Protein AF-A0AAD9MKP7-F1 (afdb_monomer_lite)

pLDDT: mean 70.47, std 16.57, range [31.88, 94.62]

Organism: Prototheca wickerhamii (NCBI:txid3111)

Sequence (170 aa):
MEWQDGHVWVARCQWPEDGSTRLEFKYIVQNPDRSAAQWQPGANREVLLDLTQDVALVQVQDEWSTGKQIVRLLTLACADAPAPTALAVKARRPKGSLGVIGKELDVAFQRLESAVDAGERAQEGTADAALQADVDVARAFQLTLAMMQAEEAVTTLQPRPASRAKKAQR

Radius of gyration: 23.02 Å; chains: 1; bounding box: 68×42×71 Å

Structure (mmCIF, N/CA/C/O backbone):
data_AF-A0AAD9MKP7-F1
#
_entry.id   AF-A0AAD9MKP7-F1
#
loop_
_atom_site.group_PDB
_atom_site.id
_atom_site.type_symbol
_atom_site.label_atom_id
_atom_site.label_alt_id
_atom_site.label_comp_id
_atom_site.label_asym_id
_atom_site.label_entity_id
_atom_site.label_seq_id
_atom_site.pdbx_PDB_ins_code
_atom_site.Cartn_x
_atom_site.Cartn_y
_atom_site.Cartn_z
_atom_site.occupancy
_atom_site.B_iso_or_equiv
_atom_site.auth_seq_id
_atom_site.auth_comp_id
_atom_site.auth_asym_id
_atom_site.auth_atom_id
_atom_site.pdbx_PDB_model_num
ATOM 1 N N . MET A 1 1 ? 12.701 -11.866 0.437 1.00 82.19 1 MET A N 1
ATOM 2 C CA . MET A 1 1 ? 11.784 -10.993 -0.317 1.00 82.19 1 MET A CA 1
ATOM 3 C C . MET A 1 1 ? 11.838 -11.459 -1.754 1.00 82.19 1 MET A C 1
ATOM 5 O O . MET A 1 1 ? 12.929 -11.753 -2.225 1.00 82.19 1 MET A O 1
ATOM 9 N N . GLU A 1 2 ? 10.694 -11.614 -2.396 1.00 86.19 2 GLU A N 1
ATOM 10 C CA . GLU A 1 2 ? 10.574 -12.169 -3.742 1.00 86.19 2 GLU A CA 1
ATOM 11 C C . GLU A 1 2 ? 10.021 -11.092 -4.667 1.00 86.19 2 GLU A C 1
ATOM 13 O O . GLU A 1 2 ? 9.090 -10.373 -4.294 1.00 86.19 2 GLU A O 1
ATOM 18 N N . TRP A 1 3 ? 10.625 -10.958 -5.847 1.00 81.94 3 TRP A N 1
ATOM 19 C CA . TRP A 1 3 ? 10.082 -10.112 -6.901 1.00 81.94 3 TRP A CA 1
ATOM 20 C C . TRP A 1 3 ? 8.856 -10.797 -7.490 1.00 81.94 3 TRP A C 1
ATOM 22 O O . TRP A 1 3 ? 8.920 -11.963 -7.883 1.00 81.94 3 TRP A O 1
ATOM 32 N N . GLN A 1 4 ? 7.754 -10.066 -7.552 1.00 81.06 4 GLN A N 1
ATOM 33 C CA . GLN A 1 4 ? 6.560 -10.439 -8.287 1.00 81.06 4 GLN A CA 1
ATOM 34 C C . GLN A 1 4 ? 6.370 -9.478 -9.457 1.00 81.06 4 GLN A C 1
ATOM 36 O O . GLN A 1 4 ? 6.895 -8.361 -9.468 1.00 81.06 4 GLN A O 1
ATOM 41 N N . ASP A 1 5 ? 5.642 -9.953 -10.461 1.00 75.25 5 ASP A N 1
ATOM 42 C CA . ASP A 1 5 ? 5.395 -9.206 -11.686 1.00 75.25 5 ASP A CA 1
ATOM 43 C C . ASP A 1 5 ? 4.768 -7.827 -11.394 1.00 75.25 5 ASP A C 1
ATOM 45 O O . ASP A 1 5 ? 4.043 -7.657 -10.410 1.00 75.25 5 ASP A O 1
ATOM 49 N N . GLY A 1 6 ? 5.083 -6.821 -12.214 1.00 69.44 6 GLY A N 1
ATOM 50 C CA . GLY A 1 6 ? 4.565 -5.456 -12.026 1.00 69.44 6 GLY A CA 1
ATOM 51 C C . GLY A 1 6 ? 5.259 -4.604 -10.948 1.00 69.44 6 GLY A C 1
ATOM 52 O O . GLY A 1 6 ? 4.625 -3.747 -10.339 1.00 69.44 6 GLY A O 1
ATOM 53 N N . HIS A 1 7 ? 6.564 -4.794 -10.726 1.00 80.75 7 HIS A N 1
ATOM 54 C CA . HIS A 1 7 ? 7.390 -3.998 -9.797 1.00 80.75 7 HIS A CA 1
ATOM 55 C C . HIS A 1 7 ? 7.065 -4.150 -8.304 1.00 80.75 7 HIS A C 1
ATOM 57 O O . HIS A 1 7 ? 7.322 -3.241 -7.508 1.00 80.75 7 HIS A O 1
ATOM 63 N N . VAL A 1 8 ? 6.539 -5.308 -7.901 1.00 85.56 8 VAL A N 1
ATOM 64 C CA . VAL A 1 8 ? 6.150 -5.568 -6.512 1.00 85.56 8 VAL A CA 1
ATOM 65 C C . VAL A 1 8 ? 7.154 -6.496 -5.838 1.00 85.56 8 VAL A C 1
ATOM 67 O O . VAL A 1 8 ? 7.474 -7.568 -6.340 1.00 85.56 8 VAL A O 1
ATOM 70 N N . TRP A 1 9 ? 7.615 -6.114 -4.649 1.00 87.25 9 TRP A N 1
ATOM 71 C CA . TRP A 1 9 ? 8.400 -6.984 -3.776 1.00 87.25 9 TRP A CA 1
ATOM 72 C C . TRP A 1 9 ? 7.528 -7.513 -2.641 1.00 87.25 9 TRP A C 1
ATOM 74 O O . TRP A 1 9 ? 6.936 -6.732 -1.897 1.00 87.25 9 TRP A O 1
ATOM 84 N N . VAL A 1 10 ? 7.489 -8.834 -2.462 1.00 87.06 10 VAL A N 1
ATOM 85 C CA . VAL A 1 10 ? 6.702 -9.479 -1.402 1.00 87.06 10 VAL A CA 1
ATOM 86 C C . VAL A 1 10 ? 7.624 -10.150 -0.389 1.00 87.06 10 VAL A C 1
ATOM 88 O O . VAL A 1 10 ? 8.581 -10.845 -0.733 1.00 87.06 10 VAL A O 1
ATOM 91 N N . ALA A 1 11 ? 7.344 -9.947 0.894 1.00 87.94 11 ALA A N 1
ATOM 92 C CA . ALA A 1 11 ? 7.993 -10.658 1.986 1.00 87.94 11 ALA A CA 1
ATOM 93 C C . ALA A 1 11 ? 6.938 -11.181 2.957 1.00 87.94 11 ALA A C 1
ATOM 95 O O . ALA A 1 11 ? 5.892 -10.566 3.151 1.00 87.94 11 ALA A O 1
ATOM 96 N N . ARG A 1 12 ? 7.245 -12.316 3.581 1.00 86.31 12 ARG A N 1
ATOM 97 C CA . ARG A 1 12 ? 6.510 -12.833 4.731 1.00 86.31 12 ARG A CA 1
ATOM 98 C C . ARG A 1 12 ? 7.446 -12.786 5.926 1.00 86.31 12 ARG A C 1
ATOM 100 O O . ARG A 1 12 ? 8.582 -13.247 5.828 1.00 86.31 12 ARG A O 1
ATOM 107 N N . CYS A 1 13 ? 6.972 -12.219 7.021 1.00 83.25 13 CYS A N 1
ATOM 108 C CA . CYS A 1 13 ? 7.665 -12.206 8.298 1.00 83.25 13 CYS A CA 1
ATOM 109 C C . CYS A 1 13 ? 6.719 -12.720 9.379 1.00 83.25 13 CYS A C 1
ATOM 111 O O . CYS A 1 13 ? 5.499 -12.601 9.262 1.00 83.25 13 CYS A O 1
ATOM 113 N N . GLN A 1 14 ? 7.297 -13.323 10.410 1.00 83.56 14 GLN A N 1
ATOM 114 C CA . GLN A 1 14 ? 6.567 -13.635 11.629 1.00 83.56 14 GLN A CA 1
ATOM 115 C C . GLN A 1 14 ? 6.557 -12.393 12.513 1.00 83.56 14 GLN A C 1
ATOM 117 O O . GLN A 1 14 ? 7.560 -11.678 12.593 1.00 83.56 14 GLN A O 1
ATOM 122 N N . TRP A 1 15 ? 5.413 -12.128 13.140 1.00 81.88 15 TRP A N 1
ATOM 123 C CA . TRP A 1 15 ? 5.330 -11.079 14.144 1.00 81.88 15 TRP A CA 1
ATOM 124 C C . TRP A 1 15 ? 6.153 -11.485 15.376 1.00 81.88 15 TRP A C 1
ATOM 126 O O . TRP A 1 15 ? 6.165 -12.673 15.708 1.00 81.88 15 TRP A O 1
ATOM 136 N N . PRO A 1 16 ? 6.848 -10.550 16.045 1.00 80.31 16 PRO A N 1
ATOM 137 C CA . PRO A 1 16 ? 7.572 -10.853 17.274 1.00 80.31 16 PRO A CA 1
ATOM 138 C C . PRO A 1 16 ? 6.670 -11.504 18.336 1.00 80.31 16 PRO A C 1
ATOM 140 O O . PRO A 1 16 ? 5.602 -10.993 18.664 1.00 80.31 16 PRO A O 1
ATOM 143 N N . GLU A 1 17 ? 7.108 -12.636 18.889 1.00 77.56 17 GLU A N 1
ATOM 144 C CA . GLU A 1 17 ? 6.380 -13.366 19.946 1.00 77.56 17 GLU A CA 1
ATOM 145 C C . GLU A 1 17 ? 6.584 -12.755 21.347 1.00 77.56 17 GLU A C 1
ATOM 147 O O . GLU A 1 17 ? 6.127 -13.293 22.351 1.00 77.56 17 GLU A O 1
ATOM 152 N N . ASP A 1 18 ? 7.265 -11.614 21.437 1.00 78.19 18 ASP A N 1
ATOM 153 C CA . ASP A 1 18 ? 7.584 -10.906 22.682 1.00 78.19 18 ASP A CA 1
ATOM 154 C C . ASP A 1 18 ? 6.401 -10.094 23.249 1.00 78.19 18 ASP A C 1
ATOM 156 O O . ASP A 1 18 ? 6.550 -9.374 24.237 1.00 78.19 18 ASP A O 1
ATOM 160 N N . GLY A 1 19 ? 5.223 -10.204 22.630 1.00 71.50 19 GLY A N 1
ATOM 161 C CA . GLY A 1 19 ? 4.038 -9.426 22.982 1.00 71.50 19 GLY A CA 1
ATOM 162 C C . GLY A 1 19 ? 4.102 -7.972 22.509 1.00 71.50 19 GLY A C 1
ATOM 163 O O . GLY A 1 19 ? 3.250 -7.171 22.899 1.00 71.50 19 GLY A O 1
ATOM 164 N N . SER A 1 20 ? 5.079 -7.613 21.668 1.00 77.12 20 SER A N 1
ATOM 165 C CA . SER A 1 20 ? 5.1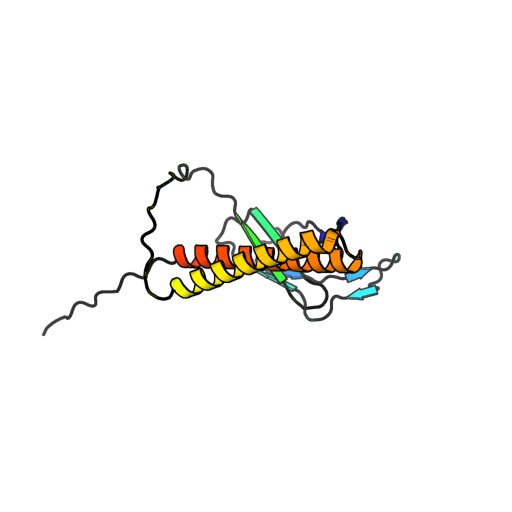59 -6.286 21.065 1.00 77.12 20 SER A CA 1
ATOM 166 C C . SER A 1 20 ? 3.921 -6.007 20.221 1.00 77.12 20 SER A C 1
ATOM 168 O O . SER A 1 20 ? 3.569 -6.752 19.312 1.00 77.12 20 SER A O 1
ATOM 170 N N . THR A 1 21 ? 3.277 -4.874 20.478 1.00 81.81 21 THR A N 1
ATOM 171 C CA . THR A 1 21 ? 2.165 -4.366 19.662 1.00 81.81 21 THR A CA 1
ATOM 172 C C . THR A 1 21 ? 2.637 -3.454 18.541 1.00 81.81 21 THR A C 1
ATOM 174 O O . THR A 1 21 ? 1.842 -2.996 17.730 1.00 81.81 21 THR A O 1
ATOM 177 N N . ARG A 1 22 ? 3.940 -3.177 18.490 1.00 85.25 22 ARG A N 1
ATOM 178 C CA . ARG A 1 22 ? 4.562 -2.242 17.563 1.00 85.25 22 ARG A CA 1
ATOM 179 C C . ARG A 1 22 ? 5.676 -2.935 16.799 1.00 85.25 22 ARG A C 1
ATOM 181 O O . ARG A 1 22 ? 6.572 -3.515 17.403 1.00 85.25 22 ARG A O 1
ATOM 188 N N . LEU A 1 23 ? 5.657 -2.783 15.481 1.00 87.00 23 LEU A N 1
ATOM 189 C CA . LEU A 1 23 ? 6.753 -3.155 14.599 1.00 87.00 23 LEU A CA 1
ATOM 190 C C . LEU A 1 23 ? 7.238 -1.919 13.853 1.00 87.00 23 LEU A C 1
ATOM 192 O O . LEU A 1 23 ? 6.471 -1.287 13.131 1.00 87.00 23 LEU A O 1
ATOM 196 N N . GLU A 1 24 ? 8.521 -1.607 13.999 1.00 89.88 24 GLU A N 1
ATOM 197 C CA . GLU A 1 24 ? 9.180 -0.553 13.237 1.00 89.88 24 GLU A CA 1
ATOM 198 C C . GLU A 1 24 ? 10.156 -1.170 12.236 1.00 89.88 24 GLU A C 1
ATOM 200 O O . GLU A 1 24 ? 10.956 -2.037 12.588 1.00 89.88 24 GLU A O 1
ATOM 205 N N . PHE A 1 25 ? 10.085 -0.757 10.973 1.00 90.06 25 PHE A N 1
ATOM 206 C CA . PHE A 1 25 ? 10.919 -1.321 9.916 1.00 90.06 25 PHE A CA 1
ATOM 207 C C . PHE A 1 25 ? 11.208 -0.312 8.807 1.00 90.06 25 PHE A C 1
ATOM 209 O O . PHE A 1 25 ? 10.613 0.762 8.717 1.00 90.06 25 PHE A O 1
ATOM 216 N N . LYS A 1 26 ? 12.153 -0.664 7.936 1.00 92.38 26 LYS A N 1
ATOM 217 C CA . LYS A 1 26 ? 12.512 0.129 6.764 1.00 92.38 26 LYS A CA 1
ATOM 218 C C . LYS A 1 26 ? 13.070 -0.769 5.672 1.00 92.38 26 LYS A C 1
ATOM 220 O O . LYS A 1 26 ? 13.755 -1.747 5.967 1.00 92.38 26 LYS A O 1
ATOM 225 N N . TYR A 1 27 ? 12.792 -0.433 4.416 1.00 91.50 27 TYR A N 1
ATOM 226 C CA . TYR A 1 27 ? 13.307 -1.202 3.287 1.00 91.50 27 TYR A CA 1
ATOM 227 C C . TYR A 1 27 ? 14.690 -0.718 2.853 1.00 91.50 27 TYR A C 1
ATOM 229 O O . TYR A 1 27 ? 15.001 0.476 2.912 1.00 91.50 27 TYR A O 1
ATOM 237 N N . ILE A 1 28 ? 15.501 -1.661 2.377 1.00 93.62 28 ILE A N 1
ATOM 238 C CA . ILE A 1 28 ? 16.812 -1.399 1.785 1.00 93.62 28 ILE A CA 1
ATOM 239 C C . ILE A 1 28 ? 16.979 -2.189 0.492 1.00 93.62 28 ILE A C 1
ATOM 241 O O . ILE A 1 28 ? 16.526 -3.327 0.386 1.00 93.62 28 ILE A O 1
ATOM 245 N N . VAL A 1 29 ? 17.679 -1.593 -0.467 1.00 91.38 29 VAL A N 1
ATOM 246 C CA . VAL A 1 29 ? 18.275 -2.307 -1.595 1.00 91.38 29 VAL A CA 1
ATOM 247 C C . VAL A 1 29 ? 19.683 -2.702 -1.174 1.00 91.38 29 VAL A C 1
ATOM 249 O O . VAL A 1 29 ? 20.465 -1.849 -0.749 1.00 91.38 29 VAL A O 1
ATOM 252 N N . GLN A 1 30 ? 19.999 -3.991 -1.259 1.00 94.62 30 GLN A N 1
ATOM 253 C CA . GLN A 1 30 ? 21.323 -4.513 -0.929 1.00 94.62 30 GLN A CA 1
ATOM 254 C C . GLN A 1 30 ? 22.141 -4.759 -2.194 1.00 94.62 30 GLN A C 1
ATOM 256 O O . GLN A 1 30 ? 21.627 -5.249 -3.198 1.00 94.62 30 GLN A O 1
ATOM 261 N N . ASN A 1 31 ? 23.429 -4.448 -2.112 1.00 91.06 31 ASN A N 1
ATOM 262 C CA . ASN A 1 31 ? 24.421 -4.885 -3.083 1.00 91.06 31 ASN A CA 1
ATOM 263 C C . ASN A 1 31 ? 24.692 -6.397 -2.935 1.00 91.06 31 ASN A C 1
ATOM 265 O O . ASN A 1 31 ? 24.390 -6.982 -1.888 1.00 91.06 31 ASN A O 1
ATOM 269 N N . PRO A 1 32 ? 25.330 -7.044 -3.930 1.00 93.38 32 PRO A N 1
ATOM 270 C CA . PRO A 1 32 ? 25.726 -8.453 -3.832 1.00 93.38 32 PRO A CA 1
ATOM 271 C C . PRO A 1 32 ? 26.641 -8.773 -2.636 1.00 93.38 32 PRO A C 1
ATOM 273 O O . PRO A 1 32 ? 26.606 -9.884 -2.112 1.00 93.38 32 PRO A O 1
ATOM 276 N N . ASP A 1 33 ? 27.427 -7.799 -2.169 1.00 93.38 33 ASP A N 1
ATOM 277 C CA . ASP A 1 33 ? 28.295 -7.904 -0.985 1.00 93.38 33 ASP A CA 1
ATOM 278 C C . ASP A 1 33 ? 27.546 -7.713 0.352 1.00 93.38 33 ASP A C 1
ATOM 280 O O . ASP A 1 33 ? 28.165 -7.699 1.415 1.00 93.38 33 ASP A O 1
ATOM 284 N N . ARG A 1 34 ? 26.210 -7.594 0.302 1.00 91.81 34 ARG A N 1
ATOM 285 C CA . ARG A 1 34 ? 25.291 -7.329 1.423 1.00 91.81 34 ARG A CA 1
ATOM 286 C C . ARG A 1 34 ? 25.396 -5.933 2.038 1.00 91.81 34 ARG A C 1
ATOM 288 O O . ARG A 1 34 ? 24.688 -5.658 3.009 1.00 91.81 34 ARG A O 1
ATOM 295 N N . SER A 1 35 ? 26.211 -5.037 1.484 1.00 93.94 35 SER A N 1
ATOM 296 C CA . SER A 1 35 ? 26.171 -3.626 1.870 1.00 93.94 35 SER A CA 1
ATOM 297 C C . SER A 1 35 ? 24.848 -2.984 1.432 1.00 93.94 35 SER A C 1
ATOM 299 O O . SER A 1 35 ? 24.211 -3.411 0.464 1.00 93.94 35 SER A O 1
ATOM 301 N N . ALA A 1 36 ? 24.398 -1.963 2.162 1.00 93.38 36 ALA A N 1
ATOM 302 C CA . ALA A 1 36 ? 23.205 -1.213 1.786 1.00 93.38 36 ALA A CA 1
ATOM 303 C C . ALA A 1 36 ? 23.536 -0.291 0.603 1.00 93.38 36 ALA A C 1
ATOM 305 O O . ALA A 1 36 ? 24.287 0.670 0.757 1.00 93.38 36 ALA A O 1
ATOM 306 N N . ALA A 1 37 ? 22.956 -0.575 -0.563 1.00 92.88 37 ALA A N 1
ATOM 307 C CA . ALA A 1 37 ? 23.068 0.265 -1.750 1.00 92.88 37 ALA A CA 1
ATOM 308 C C . ALA A 1 37 ? 22.196 1.517 -1.610 1.00 92.88 37 ALA A C 1
ATOM 310 O O . ALA A 1 37 ? 22.620 2.629 -1.915 1.00 92.88 37 ALA A O 1
ATOM 311 N N . GLN A 1 38 ? 20.966 1.330 -1.122 1.00 92.44 38 GLN A N 1
ATOM 312 C CA . GLN A 1 38 ? 20.010 2.413 -0.950 1.00 92.44 38 GLN A CA 1
ATOM 313 C C . GLN A 1 38 ? 19.031 2.109 0.180 1.00 92.44 38 GLN A C 1
ATOM 315 O O . GLN A 1 38 ? 18.484 1.012 0.270 1.00 92.44 38 GLN A O 1
ATOM 320 N N . TRP A 1 39 ? 18.771 3.111 1.014 1.00 93.31 39 TRP A N 1
ATOM 321 C CA . TRP A 1 39 ? 17.699 3.078 2.004 1.00 93.31 39 TRP A CA 1
ATOM 322 C C . TRP A 1 39 ? 16.420 3.665 1.422 1.00 93.31 39 TRP A C 1
ATOM 324 O O . TRP A 1 39 ? 16.477 4.614 0.635 1.00 93.31 39 TRP A O 1
ATOM 334 N N . GLN A 1 40 ? 15.269 3.159 1.865 1.00 90.75 40 GLN A N 1
ATOM 335 C CA . GLN A 1 40 ? 13.998 3.824 1.601 1.00 90.75 40 GLN A CA 1
ATOM 336 C C . GLN A 1 40 ? 14.082 5.294 2.063 1.00 90.75 40 GLN A C 1
ATOM 338 O O . GLN A 1 40 ? 14.601 5.569 3.152 1.00 90.75 40 GLN A O 1
ATOM 343 N N . PRO A 1 41 ? 13.614 6.265 1.269 1.00 83.69 41 PRO A N 1
ATOM 344 C CA . PRO A 1 41 ? 13.584 7.657 1.701 1.00 83.69 41 PRO A CA 1
ATOM 345 C C . PRO A 1 41 ? 12.618 7.862 2.882 1.00 83.69 41 PRO A C 1
ATOM 347 O O . PRO A 1 41 ? 11.635 7.140 3.035 1.00 83.69 41 PRO A O 1
ATOM 350 N N . GLY A 1 42 ? 12.886 8.877 3.709 1.00 88.44 42 GLY A N 1
ATOM 351 C CA . GLY A 1 42 ? 12.006 9.281 4.812 1.00 88.44 42 GLY A CA 1
ATOM 352 C C . GLY A 1 42 ? 12.232 8.546 6.139 1.00 88.44 42 GLY A C 1
ATOM 353 O O . GLY A 1 42 ? 13.275 7.924 6.364 1.00 88.44 42 GLY A O 1
ATOM 354 N N . ALA A 1 43 ? 11.261 8.683 7.045 1.00 85.81 43 ALA A N 1
ATOM 355 C CA . ALA A 1 43 ? 11.268 8.052 8.364 1.00 85.81 43 ALA A CA 1
ATOM 356 C C . ALA A 1 43 ? 11.040 6.533 8.277 1.00 85.81 43 ALA A C 1
ATOM 358 O O . ALA A 1 43 ? 10.659 6.005 7.229 1.00 85.81 43 ALA A O 1
ATOM 359 N N . ASN A 1 44 ? 11.284 5.832 9.383 1.00 87.06 44 ASN A N 1
ATOM 360 C CA . ASN A 1 44 ? 10.937 4.420 9.495 1.00 87.06 44 ASN A CA 1
ATOM 361 C C . ASN A 1 44 ? 9.417 4.229 9.415 1.00 87.06 44 ASN A C 1
ATOM 363 O O . ASN A 1 44 ? 8.633 5.129 9.723 1.00 87.06 44 ASN A O 1
ATOM 367 N N . ARG A 1 45 ? 9.015 3.042 8.976 1.00 86.25 45 ARG A N 1
ATOM 368 C CA . ARG A 1 45 ? 7.623 2.602 8.934 1.00 86.25 45 ARG A CA 1
ATOM 369 C C . ARG A 1 45 ? 7.245 1.990 10.259 1.00 86.25 45 ARG A C 1
ATOM 371 O O . ARG A 1 45 ? 8.070 1.319 10.867 1.00 86.25 45 ARG A O 1
ATOM 378 N N . GLU A 1 46 ? 6.001 2.190 10.668 1.00 87.25 46 GLU A N 1
ATOM 379 C CA . GLU A 1 46 ? 5.493 1.681 11.933 1.00 87.25 46 GLU A CA 1
ATOM 380 C C . GLU A 1 46 ? 4.140 1.009 11.717 1.00 87.25 46 GLU A C 1
ATOM 382 O O . GLU A 1 46 ? 3.224 1.599 11.152 1.00 87.25 46 GLU A O 1
ATOM 387 N N . VAL A 1 47 ? 4.016 -0.228 12.189 1.00 84.94 47 VAL A N 1
ATOM 388 C CA . VAL A 1 47 ? 2.751 -0.957 12.257 1.00 84.94 47 VAL A CA 1
ATOM 389 C C . VAL A 1 47 ? 2.408 -1.152 13.721 1.00 84.94 47 VAL A C 1
ATOM 391 O O . VAL A 1 47 ? 3.202 -1.703 14.483 1.00 84.94 47 VAL A O 1
ATOM 394 N N . LEU A 1 48 ? 1.214 -0.702 14.093 1.00 83.19 48 LEU A N 1
ATOM 395 C CA . LEU A 1 48 ? 0.647 -0.861 15.423 1.00 83.19 48 LEU A CA 1
ATOM 396 C C . LEU A 1 48 ? -0.507 -1.858 15.351 1.00 83.19 48 LEU A C 1
ATOM 398 O O . LEU A 1 48 ? -1.439 -1.676 14.567 1.00 83.19 48 LEU A O 1
ATOM 402 N N . LEU A 1 49 ? -0.434 -2.904 16.164 1.00 81.44 49 LEU A N 1
ATOM 403 C CA . LEU A 1 49 ? -1.493 -3.883 16.348 1.00 81.44 49 LEU A CA 1
ATOM 404 C C . LEU A 1 49 ? -2.242 -3.603 17.638 1.00 81.44 49 LEU A C 1
ATOM 406 O O . LEU A 1 49 ? -1.651 -3.376 18.692 1.00 81.44 49 LEU A O 1
ATOM 410 N N . ASP A 1 50 ? -3.560 -3.678 17.550 1.00 72.44 50 ASP A N 1
ATOM 411 C CA . ASP A 1 50 ? -4.412 -3.707 18.722 1.00 72.44 50 ASP A CA 1
ATOM 412 C C . ASP A 1 50 ? -4.649 -5.172 19.114 1.00 72.44 50 ASP A C 1
ATOM 414 O O . ASP A 1 50 ? -5.379 -5.896 18.437 1.00 72.44 50 ASP A O 1
ATOM 418 N N . LEU A 1 51 ? -4.011 -5.617 20.204 1.00 66.44 51 LEU A N 1
ATOM 419 C CA . LEU A 1 51 ? -4.141 -6.986 20.725 1.00 66.44 51 LEU A CA 1
ATOM 420 C C . LEU A 1 51 ? -5.534 -7.288 21.296 1.00 66.44 51 LEU A C 1
ATOM 422 O O . LEU A 1 51 ? -5.779 -8.404 21.744 1.00 66.44 51 LEU A O 1
ATOM 426 N N . THR A 1 52 ? -6.451 -6.316 21.312 1.00 64.44 52 THR A N 1
ATOM 427 C CA . THR A 1 52 ? -7.857 -6.580 21.651 1.00 64.44 52 THR A CA 1
ATOM 428 C C . THR A 1 52 ? -8.603 -7.334 20.547 1.00 64.44 52 THR A C 1
ATOM 430 O O . THR A 1 52 ? -9.724 -7.786 20.777 1.00 64.44 52 THR A O 1
ATOM 433 N N . GLN A 1 53 ? -7.999 -7.488 19.364 1.00 64.69 53 GLN A N 1
ATOM 434 C CA . GLN A 1 53 ? -8.547 -8.241 18.240 1.00 64.69 53 GLN A CA 1
ATOM 435 C C . GLN A 1 53 ? -7.722 -9.509 17.989 1.00 64.69 53 GLN A C 1
ATOM 437 O O . GLN A 1 53 ? -6.493 -9.460 17.969 1.00 64.69 53 GLN A O 1
ATOM 442 N N . ASP A 1 54 ? -8.397 -10.631 17.725 1.00 69.56 54 ASP A N 1
ATOM 443 C CA . ASP A 1 54 ? -7.754 -11.886 17.316 1.00 69.56 54 ASP A CA 1
ATOM 444 C C . ASP A 1 54 ? -7.253 -11.779 15.866 1.00 69.56 54 ASP A C 1
ATOM 446 O O . ASP A 1 54 ? -7.891 -12.233 14.909 1.00 69.56 54 ASP A O 1
ATOM 450 N N . VAL A 1 55 ? -6.114 -11.110 15.686 1.00 72.25 55 VAL A N 1
ATOM 451 C CA . VAL A 1 55 ? -5.480 -10.902 14.381 1.00 72.25 55 VAL A CA 1
ATOM 452 C C . VAL A 1 55 ? -4.761 -12.179 13.943 1.00 72.25 55 VAL A C 1
ATOM 454 O O . VAL A 1 55 ? -3.803 -12.624 14.566 1.00 72.25 55 VAL A O 1
ATOM 457 N N . ALA A 1 56 ? -5.207 -12.746 12.823 1.00 77.50 56 ALA A N 1
ATOM 458 C CA . ALA A 1 56 ? -4.610 -13.912 12.174 1.00 77.50 56 ALA A CA 1
ATOM 459 C C . ALA A 1 56 ? -3.385 -13.542 11.337 1.00 77.50 56 ALA A C 1
ATOM 461 O O . ALA A 1 56 ? -2.394 -14.266 11.281 1.00 77.50 56 ALA A O 1
ATOM 462 N N . LEU A 1 57 ? -3.520 -12.446 10.590 1.00 81.88 57 LEU A N 1
ATOM 463 C CA . LEU A 1 57 ? -2.587 -12.053 9.551 1.00 81.88 57 LEU A CA 1
ATOM 464 C C . LEU A 1 57 ? -2.611 -10.538 9.384 1.00 81.88 57 LEU A C 1
ATOM 466 O O . LEU A 1 57 ? -3.667 -9.914 9.295 1.00 81.88 57 LEU A O 1
ATOM 470 N N . VAL A 1 58 ? -1.418 -9.968 9.277 1.00 82.75 58 VAL A N 1
ATOM 471 C CA . VAL A 1 58 ? -1.205 -8.557 8.974 1.00 82.75 58 VAL A CA 1
ATOM 472 C C . VAL A 1 58 ? -0.639 -8.471 7.566 1.00 82.75 58 VAL A C 1
ATOM 474 O O . VAL A 1 58 ? 0.395 -9.069 7.270 1.00 82.75 58 VAL A O 1
ATOM 477 N N . GLN A 1 59 ? -1.309 -7.731 6.691 1.00 85.56 59 GLN A N 1
ATOM 478 C CA . GLN A 1 59 ? -0.814 -7.429 5.356 1.00 85.56 59 GLN A CA 1
ATOM 479 C C . GLN A 1 59 ? -0.444 -5.952 5.284 1.00 85.56 59 GLN A C 1
ATOM 481 O O . GLN A 1 59 ? -1.279 -5.079 5.511 1.00 85.56 59 GLN A O 1
ATOM 486 N N . VAL A 1 60 ? 0.809 -5.680 4.932 1.00 85.62 60 VAL A N 1
ATOM 487 C CA . VAL A 1 60 ? 1.326 -4.323 4.757 1.00 85.62 60 VAL A CA 1
ATOM 488 C C . VAL A 1 60 ? 1.657 -4.112 3.287 1.00 85.62 60 VAL A C 1
ATOM 490 O O . VAL A 1 60 ? 2.347 -4.932 2.681 1.00 85.62 60 VAL A O 1
ATOM 493 N N . GLN A 1 61 ? 1.150 -3.027 2.714 1.00 89.38 61 GLN A N 1
ATOM 494 C CA . GLN A 1 61 ? 1.452 -2.591 1.359 1.00 89.38 61 GLN A CA 1
ATOM 495 C C . GLN A 1 61 ? 2.046 -1.188 1.412 1.00 89.38 61 GLN A C 1
ATOM 497 O O . GLN A 1 61 ? 1.351 -0.221 1.728 1.00 89.38 61 GLN A O 1
ATOM 502 N N . ASP A 1 62 ? 3.318 -1.095 1.043 1.00 87.62 62 ASP A N 1
ATOM 503 C CA . ASP A 1 62 ? 4.085 0.142 1.080 1.00 87.62 62 ASP A CA 1
ATOM 504 C C . ASP A 1 62 ? 4.521 0.567 -0.316 1.00 87.62 62 ASP A C 1
ATOM 506 O O . ASP A 1 62 ? 4.844 -0.253 -1.176 1.00 87.62 62 ASP A O 1
ATOM 510 N N . GLU A 1 63 ? 4.577 1.879 -0.518 1.00 87.31 63 GLU A N 1
ATOM 511 C CA . GLU A 1 63 ? 5.180 2.488 -1.695 1.00 87.31 63 GLU A CA 1
ATOM 512 C C . GLU A 1 63 ? 6.570 3.039 -1.349 1.00 87.31 63 GLU A C 1
ATOM 514 O O . GLU A 1 63 ? 6.778 3.695 -0.319 1.00 87.31 63 GLU A O 1
ATOM 519 N N . TRP A 1 64 ? 7.548 2.765 -2.217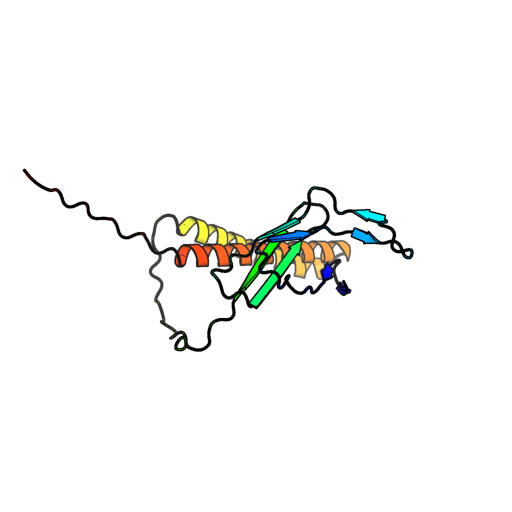 1.00 83.25 64 TRP A N 1
ATOM 520 C CA . TRP A 1 64 ? 8.949 3.113 -1.976 1.00 83.25 64 TRP A CA 1
ATOM 521 C C . TRP A 1 64 ? 9.187 4.628 -1.900 1.00 83.25 64 TRP A C 1
ATOM 523 O O . TRP A 1 64 ? 9.887 5.089 -1.001 1.00 83.25 64 TRP A O 1
ATOM 533 N N . SER A 1 65 ? 8.615 5.398 -2.830 1.00 78.12 65 SER A N 1
ATOM 534 C CA . SER A 1 65 ? 8.947 6.812 -3.064 1.00 78.12 65 SER A CA 1
ATOM 535 C C . SER A 1 65 ? 8.065 7.801 -2.302 1.00 78.12 65 SER A C 1
ATOM 537 O O . SER A 1 65 ? 8.562 8.819 -1.827 1.00 78.12 65 SER A O 1
ATOM 539 N N . THR A 1 66 ? 6.764 7.532 -2.193 1.00 73.19 66 THR A N 1
ATOM 540 C CA . THR A 1 66 ? 5.775 8.529 -1.740 1.00 73.19 66 THR A CA 1
ATOM 541 C C . THR A 1 66 ? 5.576 8.565 -0.236 1.00 73.19 66 THR A C 1
ATOM 543 O O . THR A 1 66 ? 4.939 9.484 0.272 1.00 73.19 66 THR A O 1
ATOM 546 N N . GLY A 1 67 ? 6.060 7.563 0.498 1.00 73.25 67 GLY A N 1
ATOM 547 C CA . GLY A 1 67 ? 5.703 7.467 1.906 1.00 73.25 67 GLY A CA 1
ATOM 548 C C . GLY A 1 67 ? 4.339 6.805 2.149 1.00 73.25 67 GLY A C 1
ATOM 549 O O . GLY A 1 67 ? 3.934 6.703 3.302 1.00 73.25 67 GLY A O 1
ATOM 550 N N . LYS A 1 68 ? 3.616 6.332 1.127 1.00 78.00 68 LYS A N 1
ATOM 551 C CA . LYS A 1 68 ? 2.297 5.716 1.331 1.00 78.00 68 LYS A CA 1
ATOM 552 C C . LYS A 1 68 ? 2.421 4.315 1.939 1.00 78.00 68 LYS A C 1
ATOM 554 O O . LYS A 1 68 ? 3.244 3.522 1.488 1.00 78.00 68 LYS A O 1
ATOM 559 N N . GLN A 1 69 ? 1.597 4.037 2.947 1.00 85.81 69 GLN A N 1
ATOM 560 C CA . GLN A 1 69 ? 1.485 2.743 3.620 1.00 85.81 69 GLN A CA 1
ATOM 561 C C . GLN A 1 69 ? 0.007 2.396 3.807 1.00 85.81 69 GLN A C 1
ATOM 563 O O . GLN A 1 69 ? -0.795 3.245 4.198 1.00 85.81 69 GLN A O 1
ATOM 568 N N . ILE A 1 70 ? -0.348 1.149 3.516 1.00 81.44 70 ILE A N 1
ATOM 569 C CA . ILE A 1 70 ? -1.673 0.574 3.739 1.00 81.44 70 ILE A CA 1
ATOM 570 C C . ILE A 1 70 ? -1.484 -0.675 4.596 1.00 81.44 70 ILE A C 1
ATOM 572 O O . ILE A 1 70 ? -0.782 -1.599 4.194 1.00 81.44 70 ILE A O 1
ATOM 576 N N . VAL A 1 71 ? -2.132 -0.720 5.758 1.00 81.88 71 VAL A N 1
ATOM 577 C CA . VAL A 1 71 ? -2.111 -1.879 6.660 1.00 81.88 71 VAL A CA 1
ATOM 578 C C . VAL A 1 71 ? -3.501 -2.500 6.686 1.00 81.88 71 VAL A C 1
ATOM 580 O O . VAL A 1 71 ? -4.494 -1.802 6.885 1.00 81.88 71 VAL A O 1
ATOM 583 N N . ARG A 1 72 ? -3.576 -3.812 6.469 1.00 80.69 72 ARG A N 1
ATOM 584 C CA . ARG A 1 72 ? -4.804 -4.606 6.539 1.00 80.69 72 ARG A CA 1
ATOM 585 C C . ARG A 1 72 ? -4.641 -5.689 7.593 1.00 80.69 72 ARG A C 1
ATOM 587 O O . ARG A 1 72 ? -3.642 -6.404 7.598 1.00 80.69 72 ARG A O 1
ATOM 594 N N . LEU A 1 73 ? -5.641 -5.815 8.454 1.00 79.12 73 LEU A N 1
ATOM 595 C CA . LEU A 1 73 ? -5.711 -6.845 9.482 1.00 79.12 73 LEU A CA 1
ATOM 596 C C . LEU A 1 73 ? -6.762 -7.865 9.055 1.00 79.12 73 LEU A C 1
ATOM 598 O O . LEU A 1 73 ? -7.904 -7.497 8.785 1.00 79.12 73 LEU A O 1
ATOM 602 N N . LEU A 1 74 ? -6.375 -9.134 8.972 1.00 76.31 74 LEU A N 1
ATOM 603 C CA . LEU A 1 74 ? -7.309 -10.242 8.825 1.00 76.31 74 LEU A CA 1
ATOM 604 C C . LEU A 1 74 ? -7.420 -10.939 10.174 1.00 76.31 74 LEU A C 1
ATOM 606 O O . LEU A 1 74 ? -6.416 -11.395 10.719 1.00 76.31 74 LEU A O 1
ATOM 610 N N . THR A 1 75 ? -8.632 -11.010 10.709 1.00 70.81 75 THR A N 1
ATOM 611 C CA . THR A 1 75 ? -8.930 -11.676 11.977 1.00 70.81 75 THR A CA 1
ATOM 612 C C . THR A 1 75 ? -9.433 -13.096 11.732 1.00 70.81 75 THR A C 1
ATOM 614 O O . THR A 1 75 ? -10.111 -13.366 10.736 1.00 70.81 75 THR A O 1
ATOM 617 N N . LEU A 1 76 ? -9.092 -14.030 12.627 1.00 58.78 76 LEU A N 1
ATOM 618 C CA . LEU A 1 76 ? -9.747 -15.338 12.637 1.00 58.78 76 LEU A CA 1
ATOM 619 C C . LEU A 1 76 ? -11.133 -15.112 13.229 1.00 58.78 76 LEU A C 1
ATOM 621 O O . LEU A 1 76 ? -11.272 -14.891 14.429 1.00 58.78 76 LEU A O 1
ATOM 625 N N . ALA A 1 77 ? -12.172 -15.146 12.399 1.00 51.97 77 ALA A N 1
ATOM 626 C CA . ALA A 1 77 ? -13.522 -15.258 12.924 1.00 51.97 77 ALA A CA 1
ATOM 627 C C . ALA A 1 77 ? -13.600 -16.571 13.720 1.00 51.97 77 ALA A C 1
ATOM 629 O O . ALA A 1 77 ? -13.464 -17.656 13.153 1.00 51.97 77 ALA A O 1
ATOM 630 N N . CYS A 1 78 ? -13.766 -16.467 15.038 1.00 37.50 78 CYS A N 1
ATOM 631 C CA . CYS A 1 78 ? -13.996 -17.615 15.902 1.00 37.50 78 CYS A CA 1
ATOM 632 C C . CYS A 1 78 ? -15.208 -18.399 15.367 1.00 37.50 78 CYS A C 1
ATOM 634 O O . CYS A 1 78 ? -16.284 -17.832 15.158 1.00 37.50 78 CYS A O 1
ATOM 636 N N . ALA A 1 79 ? -15.008 -19.688 15.096 1.00 40.72 79 ALA A N 1
ATOM 637 C CA . ALA A 1 79 ? -15.908 -20.560 14.340 1.00 40.72 79 ALA A CA 1
ATOM 638 C C . ALA A 1 79 ? -17.224 -20.940 15.061 1.00 40.72 79 ALA A C 1
ATOM 640 O O . ALA A 1 79 ? -17.905 -21.860 14.620 1.00 40.72 79 ALA A O 1
ATOM 641 N N . ASP A 1 80 ? -17.612 -20.219 16.117 1.00 37.22 80 ASP A N 1
ATOM 642 C CA . ASP A 1 80 ? -18.831 -20.476 16.902 1.00 37.22 80 ASP A CA 1
ATOM 643 C C . ASP A 1 80 ? -19.930 -19.410 16.729 1.00 37.22 80 ASP A C 1
ATOM 645 O O . ASP A 1 80 ? -20.960 -19.445 17.407 1.00 37.22 80 ASP A O 1
ATOM 649 N N . ALA A 1 81 ? -19.775 -18.465 15.797 1.00 40.06 81 ALA A N 1
ATOM 650 C CA . ALA A 1 81 ? -20.882 -17.586 15.431 1.00 40.06 81 ALA A CA 1
ATOM 651 C C . ALA A 1 81 ? -21.844 -18.329 14.477 1.00 40.06 81 ALA A C 1
ATOM 653 O O . ALA A 1 81 ? -21.404 -18.795 13.421 1.00 40.06 81 ALA A O 1
ATOM 654 N N . PRO A 1 82 ? -23.150 -18.453 14.799 1.00 33.00 82 PRO A N 1
ATOM 655 C CA . PRO A 1 82 ? -24.107 -19.097 13.907 1.00 33.00 82 PRO A CA 1
ATOM 656 C C . PRO A 1 82 ? -24.092 -18.383 12.553 1.00 33.00 82 PRO A C 1
ATOM 658 O O . PRO A 1 82 ? -24.045 -17.153 12.503 1.00 33.00 82 PRO A O 1
ATOM 661 N N . ALA A 1 83 ? -24.097 -19.179 11.478 1.00 36.53 83 ALA A N 1
ATOM 662 C CA . ALA A 1 83 ? -23.998 -18.731 10.091 1.00 36.53 83 ALA A CA 1
ATOM 663 C C . ALA A 1 83 ? -24.757 -17.412 9.858 1.00 36.53 83 ALA A C 1
ATOM 665 O O . ALA A 1 83 ? -25.912 -17.309 10.294 1.00 36.53 83 ALA A O 1
ATOM 666 N N . PRO A 1 84 ? -24.160 -16.416 9.168 1.00 37.25 84 PRO A N 1
ATOM 667 C CA . PRO A 1 84 ? -24.839 -15.161 8.907 1.00 37.25 84 PRO A CA 1
ATOM 668 C C . PRO A 1 84 ? -26.090 -15.484 8.100 1.00 37.25 84 PRO A C 1
ATOM 670 O O . PRO A 1 84 ? -26.046 -15.878 6.935 1.00 37.25 84 PRO A O 1
ATOM 673 N N . THR A 1 85 ? -27.228 -15.386 8.777 1.00 33.94 85 THR A N 1
ATOM 674 C CA . THR A 1 85 ? -28.528 -15.565 8.162 1.00 33.94 85 THR A CA 1
ATOM 675 C C . THR A 1 85 ? -28.650 -14.433 7.160 1.00 33.94 85 THR A C 1
ATOM 677 O O . THR A 1 85 ? -28.581 -13.265 7.544 1.00 33.94 85 THR A O 1
ATOM 680 N N . ALA A 1 86 ? -28.781 -14.777 5.881 1.00 36.66 86 ALA A N 1
ATOM 681 C CA . ALA A 1 86 ? -29.054 -13.830 4.816 1.00 36.66 86 ALA A CA 1
ATOM 682 C C . ALA A 1 86 ? -30.395 -13.136 5.102 1.00 36.66 86 ALA A C 1
ATOM 684 O O . ALA A 1 86 ? -31.461 -13.574 4.670 1.00 36.66 86 ALA A O 1
ATOM 685 N N . LEU A 1 87 ? -30.359 -12.059 5.884 1.00 31.88 87 LEU A N 1
ATOM 686 C CA . LEU A 1 87 ? -31.482 -11.158 6.034 1.00 31.88 87 LEU A CA 1
ATOM 687 C C . LEU A 1 87 ? -31.528 -10.323 4.763 1.00 31.88 87 LEU A C 1
ATOM 689 O O . LEU A 1 87 ? -30.736 -9.405 4.563 1.00 31.88 87 LEU A O 1
ATOM 693 N N . ALA A 1 88 ? -32.477 -10.666 3.896 1.00 36.28 88 ALA A N 1
ATOM 694 C CA . ALA A 1 88 ? -32.931 -9.812 2.815 1.00 36.28 88 ALA A CA 1
ATOM 695 C C . ALA A 1 88 ? -33.460 -8.493 3.408 1.00 36.28 88 ALA A C 1
ATOM 697 O O . ALA A 1 88 ? -34.651 -8.332 3.675 1.00 36.28 88 ALA A O 1
ATOM 698 N N . VAL A 1 89 ? -32.566 -7.535 3.649 1.00 31.97 89 VAL A N 1
ATOM 699 C CA . VAL A 1 89 ? -32.941 -6.187 4.060 1.00 31.97 89 VAL A CA 1
ATOM 700 C C . VAL A 1 89 ? -33.238 -5.400 2.792 1.00 31.97 89 VAL A C 1
ATOM 702 O O . VAL A 1 89 ? -32.344 -4.938 2.089 1.00 31.97 89 VAL A O 1
ATOM 705 N N . LYS A 1 90 ? -34.531 -5.238 2.493 1.00 33.12 90 LYS A N 1
ATOM 706 C CA . LYS A 1 90 ? -35.013 -4.193 1.581 1.00 33.12 90 LYS A CA 1
ATOM 707 C C . LYS A 1 90 ? -34.490 -2.846 2.089 1.00 33.12 90 LYS A C 1
ATOM 709 O O . LYS A 1 90 ? -35.036 -2.281 3.036 1.00 33.12 90 LYS A O 1
ATOM 714 N N . ALA A 1 91 ? -33.432 -2.346 1.458 1.00 35.75 91 ALA A N 1
ATOM 715 C CA . ALA A 1 91 ? -32.804 -1.079 1.791 1.00 35.75 91 ALA A CA 1
ATOM 716 C C . ALA A 1 91 ? -33.790 0.081 1.569 1.00 35.75 91 ALA A C 1
ATOM 718 O O . ALA A 1 91 ? -34.069 0.491 0.441 1.00 35.75 91 ALA A O 1
ATOM 719 N N . ARG A 1 92 ? -34.329 0.640 2.656 1.00 35.75 92 ARG A N 1
ATOM 720 C CA . ARG A 1 92 ? -34.914 1.984 2.626 1.00 35.75 92 ARG A CA 1
ATOM 721 C C . ARG A 1 92 ? -33.770 2.988 2.724 1.00 35.75 92 ARG A C 1
ATOM 723 O O . ARG A 1 92 ? -33.179 3.136 3.786 1.00 35.75 92 ARG A O 1
ATOM 730 N N . ARG A 1 93 ? -33.484 3.671 1.609 1.00 37.03 93 ARG A N 1
ATOM 731 C CA . ARG A 1 93 ? -32.494 4.758 1.505 1.00 37.03 93 ARG A CA 1
ATOM 732 C C . ARG A 1 93 ? -32.782 5.862 2.540 1.00 37.03 93 ARG A C 1
ATOM 734 O O . ARG A 1 93 ? -33.829 6.509 2.428 1.00 37.03 93 ARG A O 1
ATOM 741 N N . PRO A 1 94 ? -31.886 6.134 3.507 1.00 37.03 94 PRO A N 1
ATOM 742 C CA . PRO A 1 94 ? -32.009 7.300 4.372 1.00 37.03 94 PRO A CA 1
ATOM 743 C C . PRO A 1 94 ? -31.566 8.555 3.610 1.00 37.03 94 PRO A C 1
ATOM 745 O O . PRO A 1 94 ? -30.478 8.612 3.039 1.00 37.03 94 PRO A O 1
ATOM 748 N N . LYS A 1 95 ? -32.422 9.581 3.587 1.00 45.34 95 LYS A N 1
ATOM 749 C CA . LYS A 1 95 ? -32.078 10.921 3.096 1.00 45.34 95 LYS A CA 1
ATOM 750 C C . LYS A 1 95 ? -31.310 11.674 4.188 1.00 45.34 95 LYS A C 1
ATOM 752 O O . LYS A 1 95 ? -31.889 11.987 5.222 1.00 45.34 95 LYS A O 1
ATOM 757 N N . GLY A 1 96 ? -30.050 12.009 3.909 1.00 51.38 96 GLY A N 1
ATOM 758 C CA . GLY A 1 96 ? -29.220 12.925 4.705 1.00 51.38 96 GLY A CA 1
ATOM 759 C C . GLY A 1 96 ? -27.861 12.314 5.061 1.00 51.38 96 GLY A C 1
ATOM 760 O O . GLY A 1 96 ? -27.827 11.235 5.629 1.00 51.38 96 GLY A O 1
ATOM 761 N N . SER A 1 97 ? -26.771 12.984 4.666 1.00 48.75 97 SER A N 1
ATOM 762 C CA . SER A 1 97 ? -25.333 12.610 4.732 1.00 48.75 97 SER A CA 1
ATOM 763 C C . SER A 1 97 ? -24.874 11.326 4.013 1.00 48.75 97 SER A C 1
ATOM 765 O O . SER A 1 97 ? -23.893 11.393 3.278 1.00 48.75 97 SER A O 1
ATOM 767 N N . LEU A 1 98 ? -25.614 10.214 4.083 1.00 51.16 98 LEU A N 1
ATOM 768 C CA . LEU A 1 98 ? -25.338 8.975 3.320 1.00 51.16 98 LEU A CA 1
ATOM 769 C C . LEU A 1 98 ? -25.392 9.172 1.794 1.00 51.16 98 LEU A C 1
ATOM 771 O O . LEU A 1 98 ? -24.732 8.471 1.034 1.00 51.16 98 LEU A O 1
ATOM 775 N N . GLY A 1 99 ? -26.157 10.164 1.334 1.00 54.50 99 GLY A N 1
ATOM 776 C CA . GLY A 1 99 ? -26.306 10.457 -0.090 1.00 54.50 99 GLY A CA 1
ATOM 777 C C . GLY A 1 99 ? -25.066 11.061 -0.753 1.00 54.50 99 GLY A C 1
ATOM 778 O O . GLY A 1 99 ? -25.039 11.120 -1.974 1.00 54.50 99 GLY A O 1
ATOM 779 N N . VAL A 1 100 ? -24.074 11.538 0.009 1.00 62.34 100 VAL A N 1
ATOM 780 C CA . VAL A 1 100 ? -22.812 12.031 -0.570 1.00 62.34 100 VAL A CA 1
ATOM 781 C C . VAL A 1 100 ? -21.897 10.855 -0.889 1.00 62.34 100 VAL A C 1
ATOM 783 O O . VAL A 1 100 ? -21.424 10.764 -2.009 1.00 62.34 100 VAL A O 1
ATOM 786 N N . ILE A 1 101 ? -21.740 9.906 0.039 1.00 65.94 101 ILE A N 1
ATOM 787 C CA . ILE A 1 101 ? -20.916 8.708 -0.184 1.00 65.94 101 ILE A CA 1
ATOM 788 C C . ILE A 1 101 ? -21.508 7.838 -1.292 1.00 65.94 101 ILE A C 1
ATOM 790 O O . ILE A 1 101 ? -20.774 7.423 -2.177 1.00 65.94 101 ILE A O 1
ATOM 794 N N . GLY A 1 102 ? -22.833 7.657 -1.319 1.00 68.38 102 GLY A N 1
ATOM 795 C CA . GLY A 1 102 ? -23.482 6.950 -2.428 1.00 68.38 102 GLY A CA 1
ATOM 796 C C . GLY A 1 102 ? -23.254 7.627 -3.787 1.00 68.38 102 GLY A C 1
ATOM 797 O O . GLY A 1 102 ? -23.000 6.950 -4.773 1.00 68.38 102 GLY A O 1
ATOM 798 N N . LYS A 1 103 ? -23.258 8.968 -3.845 1.00 74.44 103 LYS A N 1
ATOM 799 C CA . LYS A 1 103 ? -22.940 9.703 -5.082 1.00 74.44 103 LYS A CA 1
ATOM 800 C C . LYS A 1 103 ? -21.473 9.571 -5.484 1.00 74.44 103 LYS A C 1
ATOM 802 O O . LYS A 1 103 ? -21.190 9.432 -6.665 1.00 74.44 103 LYS A O 1
ATOM 807 N N . GLU A 1 104 ? -20.550 9.636 -4.531 1.00 75.12 104 GLU A N 1
ATOM 808 C CA . GLU A 1 104 ? -19.120 9.458 -4.811 1.00 75.12 104 GLU A CA 1
ATOM 809 C C . GLU A 1 104 ? -18.805 8.020 -5.241 1.00 75.12 104 GLU A C 1
ATOM 811 O O . GLU A 1 104 ? -17.946 7.807 -6.094 1.00 75.12 104 GLU A O 1
ATOM 816 N N . LEU A 1 105 ? -19.545 7.037 -4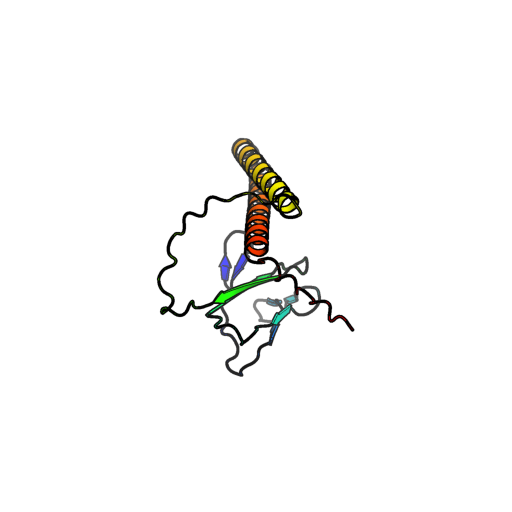.722 1.00 73.69 105 LEU A N 1
ATOM 817 C CA . LEU A 1 105 ? -19.475 5.654 -5.177 1.00 73.69 105 LEU A CA 1
ATOM 818 C C . LEU A 1 105 ? -19.987 5.507 -6.617 1.00 73.69 105 LEU A C 1
ATOM 820 O O . LEU A 1 105 ? -19.303 4.896 -7.435 1.00 73.69 105 LEU A O 1
ATOM 824 N N . ASP A 1 106 ? -21.127 6.119 -6.953 1.00 73.81 106 ASP A N 1
ATOM 825 C CA . ASP A 1 106 ? -21.639 6.151 -8.331 1.00 73.81 106 ASP A CA 1
ATOM 826 C C . ASP A 1 106 ? -20.607 6.787 -9.289 1.00 73.81 106 ASP A C 1
ATOM 828 O O . ASP A 1 106 ? -20.339 6.261 -10.370 1.00 73.81 106 ASP A O 1
ATOM 832 N N . VAL A 1 107 ? -19.958 7.882 -8.871 1.00 74.62 107 VAL A N 1
ATOM 833 C CA . VAL A 1 107 ? -18.883 8.538 -9.637 1.00 74.62 107 VAL A CA 1
ATOM 834 C C . VAL A 1 107 ? -17.651 7.637 -9.774 1.00 74.62 107 VAL A C 1
ATOM 836 O O . VAL A 1 107 ? -17.021 7.623 -10.833 1.00 74.62 107 VAL A O 1
ATOM 839 N N . ALA A 1 108 ? -17.289 6.876 -8.739 1.00 70.50 108 ALA A N 1
ATOM 840 C CA . ALA A 1 108 ? -16.172 5.935 -8.793 1.00 70.50 108 ALA A CA 1
ATOM 841 C C . ALA A 1 108 ? -16.442 4.784 -9.777 1.00 70.50 108 ALA A C 1
ATOM 843 O O . ALA A 1 108 ? -15.580 4.494 -10.607 1.00 70.50 108 ALA A O 1
ATOM 844 N N . PHE A 1 109 ? -17.649 4.209 -9.762 1.00 71.62 109 PHE A N 1
ATOM 845 C CA . PHE A 1 109 ? -18.058 3.196 -10.738 1.00 71.62 109 PHE A CA 1
ATOM 846 C C . PHE A 1 109 ? -18.051 3.739 -12.166 1.00 71.62 109 PHE A C 1
ATOM 848 O O . PHE A 1 109 ? -17.506 3.095 -13.057 1.00 71.62 109 PHE A O 1
ATOM 855 N N . GLN A 1 110 ? -18.562 4.953 -12.380 1.00 76.94 110 GLN A N 1
ATOM 856 C CA . GLN A 1 110 ? -18.565 5.573 -13.705 1.00 76.94 110 GLN A CA 1
ATOM 857 C C . GLN A 1 110 ? -17.142 5.821 -14.237 1.00 76.94 110 GLN A C 1
ATOM 859 O O . GLN A 1 110 ? -16.882 5.701 -15.436 1.00 76.94 110 GLN A O 1
ATOM 864 N N . ARG A 1 111 ? -16.191 6.139 -13.347 1.00 73.44 111 ARG A N 1
ATOM 865 C CA . ARG A 1 111 ? -14.767 6.262 -13.697 1.00 73.44 111 ARG A CA 1
ATOM 866 C C . ARG A 1 111 ? -14.126 4.918 -14.015 1.00 73.44 111 ARG A C 1
ATOM 868 O O . ARG A 1 111 ? -13.298 4.869 -14.916 1.00 73.44 111 ARG A O 1
ATOM 875 N N . LEU A 1 112 ? -14.493 3.859 -13.296 1.00 71.75 112 LEU A N 1
ATOM 876 C CA . LEU A 1 112 ? -14.028 2.505 -13.585 1.00 71.75 112 LEU A CA 1
ATOM 877 C C . LEU A 1 112 ? -14.526 2.033 -14.952 1.00 71.75 112 LEU A C 1
ATOM 879 O O . LEU A 1 112 ? -13.717 1.588 -15.754 1.00 71.75 112 LEU A O 1
ATOM 883 N N . GLU A 1 113 ? -15.813 2.208 -15.241 1.00 76.44 113 GLU A N 1
ATOM 884 C CA . GLU A 1 113 ? -16.406 1.880 -16.543 1.00 76.44 113 GLU A CA 1
ATOM 885 C C . GLU A 1 113 ? -15.713 2.653 -17.676 1.00 76.44 113 GLU A C 1
ATOM 887 O O . GLU A 1 113 ? -15.208 2.060 -18.623 1.00 76.44 113 GLU A O 1
ATOM 892 N N . SER A 1 114 ? -15.536 3.969 -17.506 1.00 75.69 114 SER A N 1
ATOM 893 C CA . SER A 1 114 ? -14.835 4.804 -18.493 1.00 75.69 114 SER A CA 1
ATOM 894 C C . SER A 1 114 ? -13.366 4.405 -18.694 1.00 75.69 114 SER A C 1
ATOM 896 O O . SER A 1 114 ? -12.840 4.542 -19.799 1.00 75.69 114 SER A O 1
ATOM 898 N N . ALA A 1 115 ? -12.686 3.954 -17.634 1.00 71.75 115 ALA A N 1
ATOM 899 C CA . ALA A 1 115 ? -11.300 3.498 -17.701 1.00 71.75 115 ALA A CA 1
ATOM 900 C C . ALA A 1 115 ? -11.186 2.140 -18.405 1.00 71.75 115 ALA A C 1
ATOM 902 O O . ALA A 1 115 ? -10.269 1.955 -19.198 1.00 71.75 115 ALA A O 1
ATOM 903 N N . VAL A 1 116 ? -12.129 1.224 -18.167 1.00 75.50 116 VAL A N 1
ATOM 904 C CA . VAL A 1 116 ? -12.194 -0.071 -18.862 1.00 75.50 116 VAL A CA 1
ATOM 905 C C . VAL A 1 116 ? -12.452 0.141 -20.353 1.00 75.50 116 VAL A C 1
ATOM 907 O O . VAL A 1 116 ? -11.672 -0.347 -21.166 1.00 75.50 116 VAL A O 1
ATOM 910 N N . ASP A 1 117 ? -13.427 0.978 -20.720 1.00 77.75 117 ASP A N 1
ATOM 911 C CA . ASP A 1 117 ? -13.695 1.326 -22.123 1.00 77.75 117 ASP A CA 1
ATOM 912 C C . ASP A 1 117 ? -12.486 1.988 -22.805 1.00 77.75 117 ASP A C 1
ATOM 914 O O . ASP A 1 117 ? -12.281 1.863 -24.015 1.00 77.75 117 ASP A O 1
ATOM 918 N N . ALA A 1 118 ? -11.706 2.772 -22.053 1.00 72.19 118 ALA A N 1
ATOM 919 C CA . ALA A 1 118 ? -10.474 3.376 -22.548 1.00 72.19 118 ALA A CA 1
ATOM 920 C C . ALA A 1 118 ? -9.354 2.338 -22.711 1.00 72.19 118 ALA A C 1
ATOM 922 O O . ALA A 1 118 ? -8.614 2.418 -23.689 1.00 72.19 118 ALA A O 1
ATOM 923 N N . GLY A 1 119 ? -9.266 1.360 -21.807 1.00 71.62 119 GLY A N 1
ATOM 924 C CA . GLY A 1 119 ? -8.364 0.210 -21.896 1.00 71.62 119 GLY A CA 1
ATOM 925 C C . GLY A 1 119 ? -8.633 -0.654 -23.117 1.00 71.62 119 GLY A C 1
ATOM 926 O O . GLY A 1 119 ? -7.713 -0.917 -23.888 1.00 71.62 119 GLY A O 1
ATOM 927 N N . GLU A 1 120 ? -9.893 -1.006 -23.363 1.00 75.38 120 GLU A N 1
ATOM 928 C CA . GLU A 1 120 ? -10.288 -1.785 -24.543 1.00 75.38 120 GLU A CA 1
ATOM 929 C C . GLU A 1 120 ? -9.930 -1.059 -25.847 1.00 75.38 120 GLU A C 1
ATOM 931 O O . GLU A 1 120 ? -9.378 -1.657 -26.767 1.00 75.38 120 GLU A O 1
ATOM 936 N N . ARG A 1 121 ? -10.135 0.262 -25.907 1.00 75.81 121 ARG A N 1
ATOM 937 C CA . ARG A 1 121 ? -9.727 1.080 -27.063 1.00 75.81 121 ARG A CA 1
ATOM 938 C C . ARG A 1 121 ? -8.210 1.247 -27.186 1.00 75.81 121 ARG A C 1
ATOM 940 O O . ARG A 1 121 ? -7.704 1.422 -28.291 1.00 75.81 121 ARG A O 1
ATOM 947 N N . ALA A 1 122 ? -7.479 1.220 -26.074 1.00 74.56 122 ALA A N 1
ATOM 948 C CA . ALA A 1 122 ? -6.025 1.349 -26.062 1.00 74.56 122 ALA A CA 1
ATOM 949 C C . ALA A 1 122 ? -5.304 0.052 -26.461 1.00 74.56 122 ALA A C 1
ATOM 951 O O . ALA A 1 122 ? -4.162 0.126 -26.913 1.00 74.56 122 ALA A O 1
ATOM 952 N N . GLN A 1 123 ? -5.964 -1.111 -26.372 1.00 70.12 123 GLN A N 1
ATOM 953 C CA . GLN A 1 123 ? -5.420 -2.388 -26.858 1.00 70.12 123 GLN A CA 1
ATOM 954 C C . GLN A 1 123 ? -5.183 -2.405 -28.376 1.00 70.12 123 GLN A C 1
ATOM 956 O O . GLN A 1 123 ? -4.314 -3.133 -28.851 1.00 70.12 123 GLN A O 1
ATOM 961 N N . GLU A 1 124 ? -5.901 -1.575 -29.134 1.00 76.25 124 GLU A N 1
ATOM 962 C CA . GLU A 1 124 ? -5.681 -1.374 -30.574 1.00 76.25 124 GLU A CA 1
ATOM 963 C C . GLU A 1 124 ? -4.594 -0.316 -30.870 1.00 76.25 124 GLU A C 1
ATOM 965 O O . GLU A 1 124 ? -4.251 -0.068 -32.028 1.00 76.25 124 GLU A O 1
ATOM 970 N N . GLY A 1 125 ? -4.062 0.332 -29.827 1.00 72.25 125 GLY A N 1
ATOM 971 C CA . GLY A 1 125 ? -3.098 1.426 -29.898 1.00 72.25 125 GLY A CA 1
ATOM 972 C C . GLY A 1 125 ? -1.640 0.996 -29.714 1.00 72.25 125 GLY A C 1
ATOM 973 O O . GLY A 1 125 ? -1.231 -0.123 -30.016 1.00 72.25 125 GLY A O 1
ATOM 974 N N . THR A 1 126 ? -0.806 1.924 -29.243 1.00 78.31 126 THR A N 1
ATOM 975 C CA . THR A 1 126 ? 0.606 1.647 -28.949 1.00 78.31 126 THR A CA 1
ATOM 976 C C . THR A 1 126 ? 0.764 0.936 -27.604 1.00 78.31 126 THR A C 1
ATOM 978 O O . THR A 1 126 ? -0.061 1.095 -26.707 1.00 78.31 126 THR A O 1
ATOM 981 N N . ALA A 1 127 ? 1.865 0.199 -27.425 1.00 71.75 127 ALA A N 1
ATOM 982 C CA . ALA A 1 127 ? 2.164 -0.490 -26.164 1.00 71.75 127 ALA A CA 1
ATOM 983 C C . ALA A 1 127 ? 2.176 0.462 -24.948 1.00 71.75 127 ALA A C 1
ATOM 985 O O . ALA A 1 127 ? 1.666 0.111 -23.887 1.00 71.75 127 ALA A O 1
ATOM 986 N N . ASP A 1 128 ? 2.678 1.689 -25.120 1.00 67.31 128 ASP A N 1
ATOM 987 C CA . ASP A 1 128 ? 2.674 2.711 -24.065 1.00 67.31 128 ASP A CA 1
ATOM 988 C C . ASP A 1 128 ? 1.254 3.189 -23.720 1.00 67.31 128 ASP A C 1
ATOM 990 O O . ASP A 1 128 ? 0.958 3.467 -22.558 1.00 67.31 128 ASP A O 1
ATOM 994 N N . ALA A 1 129 ? 0.355 3.259 -24.709 1.00 69.06 129 ALA A N 1
ATOM 995 C CA . ALA A 1 129 ? -1.045 3.614 -24.486 1.00 69.06 129 ALA A CA 1
ATOM 996 C C . ALA A 1 129 ? -1.801 2.497 -23.752 1.00 69.06 129 ALA A C 1
ATOM 998 O O . ALA A 1 129 ? -2.585 2.793 -22.852 1.00 69.06 129 ALA A O 1
ATOM 999 N N . ALA A 1 130 ? -1.528 1.233 -24.089 1.00 67.25 130 ALA A N 1
ATOM 1000 C CA . ALA A 1 130 ? -2.093 0.080 -23.392 1.00 67.25 130 ALA A CA 1
ATOM 1001 C C . ALA A 1 130 ? -1.633 0.032 -21.924 1.00 67.25 130 ALA A C 1
ATOM 1003 O O . ALA A 1 130 ? -2.463 -0.064 -21.024 1.00 67.25 130 ALA A O 1
ATOM 1004 N N . LEU A 1 131 ? -0.332 0.222 -21.668 1.00 70.88 131 LEU A N 1
ATOM 1005 C CA . LEU A 1 131 ? 0.216 0.247 -20.309 1.00 70.88 131 LEU A CA 1
ATOM 1006 C C . LEU A 1 131 ? -0.379 1.386 -19.467 1.00 70.88 131 LEU A C 1
ATOM 1008 O O . LEU A 1 131 ? -0.712 1.196 -18.298 1.00 70.88 131 LEU A O 1
ATOM 1012 N N . GLN A 1 132 ? -0.527 2.577 -20.053 1.00 72.19 132 GLN A N 1
ATOM 1013 C CA . GLN A 1 132 ? -1.134 3.712 -19.362 1.00 72.19 132 GLN A CA 1
ATOM 1014 C C . GLN A 1 132 ? -2.614 3.453 -19.043 1.00 72.19 132 GLN A C 1
ATOM 1016 O O . GLN A 1 132 ? -3.068 3.782 -17.946 1.00 72.19 132 GLN A O 1
ATOM 1021 N N . ALA A 1 133 ? -3.349 2.823 -19.959 1.00 68.06 133 ALA A N 1
ATOM 1022 C CA . ALA A 1 133 ? -4.744 2.480 -19.731 1.00 68.06 133 ALA A CA 1
ATOM 1023 C C . ALA A 1 133 ? -4.910 1.412 -18.636 1.00 68.06 133 ALA A C 1
ATOM 1025 O O . ALA A 1 133 ? -5.778 1.560 -17.777 1.00 68.06 133 ALA A O 1
ATOM 1026 N N . ASP A 1 134 ? -4.027 0.412 -18.576 1.00 63.69 134 ASP A N 1
ATOM 1027 C CA . ASP A 1 134 ? -4.012 -0.587 -17.499 1.00 63.69 134 ASP A CA 1
ATOM 1028 C C . ASP A 1 134 ? -3.765 0.057 -16.123 1.00 63.69 134 ASP A C 1
ATOM 1030 O O . ASP A 1 134 ? -4.425 -0.276 -15.132 1.00 63.69 134 ASP A O 1
ATOM 1034 N N . VAL A 1 135 ? -2.851 1.033 -16.053 1.00 71.00 135 VAL A N 1
ATOM 1035 C CA . VAL A 1 135 ? -2.597 1.814 -14.830 1.00 71.00 135 VAL A CA 1
ATOM 1036 C C . VAL A 1 135 ? -3.841 2.597 -14.406 1.00 71.00 135 VAL A C 1
ATOM 1038 O O . VAL A 1 135 ? -4.157 2.659 -13.212 1.00 71.00 135 VAL A O 1
ATOM 1041 N N . ASP A 1 136 ? -4.564 3.184 -15.356 1.00 66.25 136 ASP A N 1
ATOM 1042 C CA . ASP A 1 136 ? -5.763 3.969 -15.071 1.00 66.25 136 ASP A CA 1
ATOM 1043 C C . ASP A 1 136 ? -6.948 3.084 -14.642 1.00 66.25 136 ASP A C 1
ATOM 1045 O O . ASP A 1 136 ? -7.648 3.431 -13.683 1.00 66.25 136 ASP A O 1
ATOM 1049 N N . VAL A 1 137 ? -7.104 1.891 -15.229 1.00 70.44 137 VAL A N 1
ATOM 1050 C CA . VAL A 1 137 ? -8.060 0.863 -14.773 1.00 70.44 137 VAL A CA 1
ATOM 1051 C C . VAL A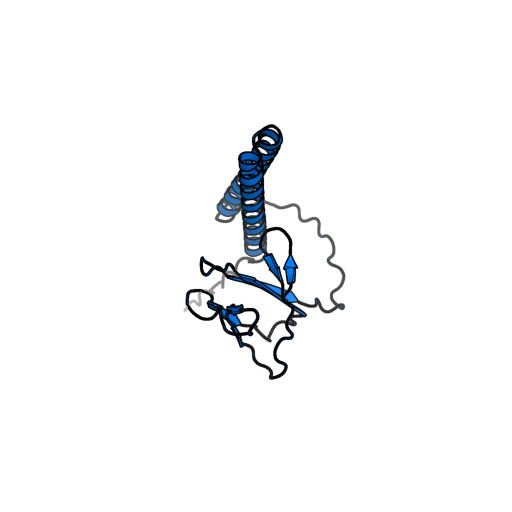 1 137 ? -7.738 0.420 -13.347 1.00 70.44 137 VAL A C 1
ATOM 1053 O O . VAL A 1 137 ? -8.619 0.418 -12.482 1.00 70.44 137 VAL A O 1
ATOM 1056 N N . ALA A 1 138 ? -6.471 0.111 -13.056 1.00 68.19 138 ALA A N 1
ATOM 1057 C CA . ALA A 1 138 ? -6.048 -0.305 -11.722 1.00 68.19 138 ALA A CA 1
ATOM 1058 C C . ALA A 1 138 ? -6.335 0.778 -10.665 1.00 68.19 138 ALA A C 1
ATOM 1060 O O . ALA A 1 138 ? -6.811 0.475 -9.565 1.00 68.19 138 ALA A O 1
ATOM 1061 N N . ARG A 1 139 ? -6.106 2.055 -10.997 1.00 69.69 139 ARG A N 1
ATOM 1062 C CA . ARG A 1 139 ? -6.423 3.193 -10.117 1.00 69.69 139 ARG A CA 1
ATOM 1063 C C . ARG A 1 139 ? -7.922 3.352 -9.890 1.00 69.69 139 ARG A C 1
ATOM 1065 O O . ARG A 1 139 ? -8.342 3.542 -8.747 1.00 69.69 139 ARG A O 1
ATOM 1072 N N . ALA A 1 140 ? -8.728 3.266 -10.946 1.00 64.00 140 ALA A N 1
ATOM 1073 C CA . ALA A 1 140 ? -10.178 3.389 -10.837 1.00 64.00 140 ALA A CA 1
ATOM 1074 C C . ALA A 1 140 ? -10.786 2.239 -10.014 1.00 64.00 140 ALA A C 1
ATOM 1076 O O . ALA A 1 140 ? -11.681 2.459 -9.193 1.00 64.00 140 ALA A O 1
ATOM 1077 N N . PHE A 1 141 ? -10.240 1.029 -10.149 1.00 70.44 141 PHE A N 1
ATOM 1078 C CA . PHE A 1 141 ? -10.660 -0.132 -9.369 1.00 70.44 141 PHE A CA 1
ATOM 1079 C C . PHE A 1 141 ? -10.336 0.033 -7.879 1.00 70.44 141 PHE A C 1
ATOM 1081 O O . PHE A 1 141 ? -11.198 -0.176 -7.024 1.00 70.44 141 PHE A O 1
ATOM 1088 N N . GLN A 1 142 ? -9.120 0.487 -7.554 1.00 70.69 142 GLN A N 1
ATOM 1089 C CA . GLN A 1 142 ? -8.731 0.777 -6.170 1.00 70.69 142 GLN A CA 1
ATOM 1090 C C . GLN A 1 142 ? -9.609 1.860 -5.532 1.00 70.69 142 GLN A C 1
ATOM 1092 O O . GLN A 1 142 ? -9.995 1.725 -4.371 1.00 70.69 142 GLN A O 1
ATOM 1097 N N . LEU A 1 143 ? -9.945 2.914 -6.283 1.00 70.00 143 LEU A N 1
ATOM 1098 C CA . LEU A 1 143 ? -10.848 3.966 -5.814 1.00 70.00 143 LEU A CA 1
ATOM 1099 C C . LEU A 1 143 ? -12.248 3.411 -5.524 1.00 70.00 143 LEU A C 1
ATOM 1101 O O . LEU A 1 143 ? -12.816 3.704 -4.474 1.00 70.00 143 LEU A O 1
ATOM 1105 N N . THR A 1 144 ? -12.777 2.585 -6.425 1.00 68.44 144 THR A N 1
ATOM 1106 C CA . THR A 1 144 ? -14.102 1.969 -6.277 1.00 68.44 144 THR A CA 1
ATOM 1107 C C . THR A 1 144 ? -14.158 1.077 -5.040 1.00 68.44 144 THR A C 1
ATOM 1109 O O . THR A 1 144 ? -15.050 1.236 -4.211 1.00 68.44 144 THR A O 1
ATOM 1112 N N . LEU A 1 145 ? -13.155 0.215 -4.843 1.00 71.62 145 LEU A N 1
ATOM 1113 C CA . LEU A 1 145 ? -13.050 -0.619 -3.643 1.00 71.62 145 LEU A CA 1
ATOM 1114 C C . LEU A 1 145 ? -12.994 0.213 -2.356 1.00 71.62 145 LEU A C 1
ATOM 1116 O O . LEU A 1 145 ? -13.675 -0.115 -1.386 1.00 71.62 145 LEU A O 1
ATOM 1120 N N . ALA A 1 146 ? -12.218 1.299 -2.345 1.00 72.12 146 ALA A N 1
ATOM 1121 C CA . ALA A 1 146 ? -12.136 2.183 -1.187 1.00 72.12 146 ALA A CA 1
ATOM 1122 C C . ALA A 1 146 ? -13.485 2.860 -0.880 1.00 72.12 146 ALA A C 1
ATOM 1124 O O . ALA A 1 146 ? -13.855 2.984 0.286 1.00 72.12 146 ALA A O 1
ATOM 1125 N N . MET A 1 147 ? -14.239 3.270 -1.907 1.00 73.31 147 MET A N 1
ATOM 1126 C CA . MET A 1 147 ? -15.570 3.861 -1.728 1.00 73.31 147 MET A CA 1
ATOM 1127 C C . MET A 1 147 ? -16.601 2.836 -1.246 1.00 73.31 147 MET A C 1
ATOM 1129 O O . MET A 1 147 ? -17.399 3.162 -0.372 1.00 73.31 147 MET A O 1
ATOM 1133 N N . MET A 1 148 ? -16.552 1.594 -1.739 1.00 70.25 148 MET A N 1
ATOM 1134 C CA . MET A 1 148 ? -17.420 0.514 -1.253 1.00 70.25 148 MET A CA 1
ATOM 1135 C C . MET A 1 148 ? -17.174 0.226 0.231 1.00 70.25 148 MET A C 1
ATOM 1137 O O . MET A 1 148 ? -18.115 0.126 1.012 1.00 70.25 148 MET A O 1
ATOM 1141 N N . GLN A 1 149 ? -15.905 0.162 0.641 1.00 74.44 149 GLN A N 1
ATOM 1142 C CA . GLN A 1 149 ? -15.536 -0.029 2.046 1.00 74.44 149 GLN A CA 1
ATOM 1143 C C . GLN A 1 149 ? -15.957 1.158 2.919 1.00 74.44 149 GLN A C 1
ATOM 1145 O O . GLN A 1 149 ? -16.397 0.972 4.052 1.00 74.44 149 GLN A O 1
ATOM 1150 N N . ALA A 1 150 ? -15.848 2.384 2.399 1.00 70.06 150 ALA A N 1
ATOM 1151 C CA . ALA A 1 150 ? -16.323 3.574 3.095 1.00 70.06 150 ALA A CA 1
ATOM 1152 C C . ALA A 1 150 ? -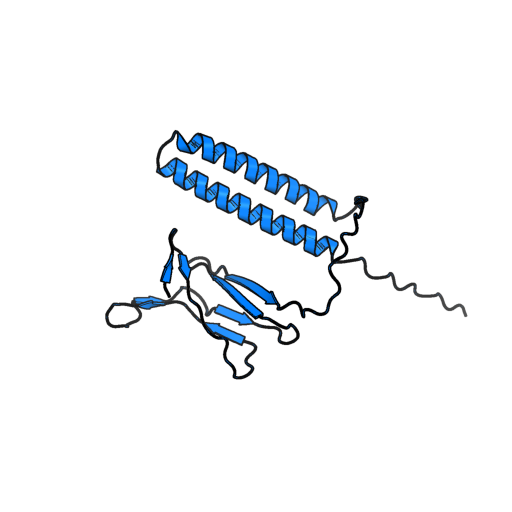17.850 3.559 3.267 1.00 70.06 150 ALA A C 1
ATOM 1154 O O . ALA A 1 150 ? -18.342 3.892 4.343 1.00 70.06 150 ALA A O 1
ATOM 1155 N N . GLU A 1 151 ? -18.607 3.145 2.247 1.00 73.81 151 GLU A N 1
ATOM 1156 C CA . GLU A 1 151 ? -20.058 2.979 2.353 1.00 73.81 151 GLU A CA 1
ATOM 1157 C C . GLU A 1 151 ? -20.417 1.918 3.401 1.00 73.81 151 GLU A C 1
ATOM 1159 O O . GLU A 1 151 ? -21.221 2.188 4.295 1.00 73.81 151 GLU A O 1
ATOM 1164 N N . GLU A 1 152 ? -19.761 0.756 3.362 1.00 73.56 152 GLU A N 1
ATOM 1165 C CA . GLU A 1 152 ? -19.957 -0.319 4.336 1.00 73.56 152 GLU A CA 1
ATOM 1166 C C . GLU A 1 152 ? -19.680 0.163 5.770 1.00 73.56 152 GLU A C 1
ATOM 1168 O O . GLU A 1 152 ? -20.528 0.016 6.655 1.00 73.56 152 GLU A O 1
ATOM 1173 N N . ALA A 1 153 ? -18.556 0.849 5.992 1.00 70.56 153 ALA A N 1
ATOM 1174 C CA . ALA A 1 153 ? -18.203 1.430 7.286 1.00 70.56 153 ALA A CA 1
ATOM 1175 C C . ALA A 1 153 ? -19.231 2.463 7.777 1.00 70.56 153 ALA A C 1
ATOM 1177 O O . ALA A 1 153 ? -19.533 2.526 8.967 1.00 70.56 153 ALA A O 1
ATOM 1178 N N . VAL A 1 154 ? -19.821 3.261 6.884 1.00 68.75 154 VAL A N 1
ATOM 1179 C CA . VAL A 1 154 ? -20.875 4.206 7.279 1.00 68.75 154 VAL A CA 1
ATOM 1180 C C . VAL A 1 154 ? -22.197 3.496 7.569 1.00 68.75 154 VAL A C 1
ATOM 1182 O O . VAL A 1 154 ? -22.921 3.918 8.469 1.00 68.75 154 VAL A O 1
ATOM 1185 N N . THR A 1 155 ? -22.513 2.400 6.879 1.00 66.31 155 THR A N 1
ATOM 1186 C CA . THR A 1 155 ? -23.720 1.612 7.180 1.00 66.31 155 THR A CA 1
ATOM 1187 C C . THR A 1 155 ? -23.632 0.837 8.497 1.00 66.31 155 THR A C 1
ATOM 1189 O O . THR A 1 155 ? -24.663 0.632 9.142 1.00 66.31 155 THR A O 1
ATOM 1192 N N . THR A 1 156 ? -22.430 0.448 8.937 1.00 68.44 156 THR A N 1
ATOM 1193 C CA . THR A 1 156 ? -22.220 -0.230 10.231 1.00 68.44 156 THR A CA 1
ATOM 1194 C C . THR A 1 156 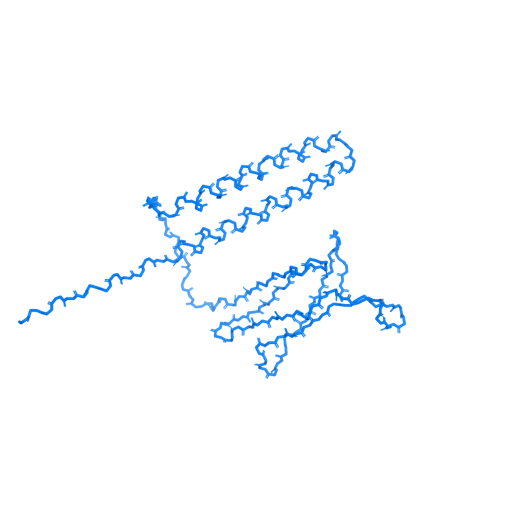? -22.246 0.730 11.423 1.00 68.44 156 THR A C 1
ATOM 1196 O O . THR A 1 156 ? -22.581 0.326 12.540 1.00 68.44 156 THR A O 1
ATOM 1199 N N . LEU A 1 157 ? -22.001 2.024 11.195 1.00 63.16 157 LEU A N 1
ATOM 1200 C CA . LEU A 1 157 ? -22.204 3.091 12.175 1.00 63.16 157 LEU A CA 1
ATOM 1201 C C . LEU A 1 157 ? -23.708 3.389 12.347 1.00 63.16 157 LEU A C 1
ATOM 1203 O O . LEU A 1 157 ? -24.233 4.388 11.854 1.00 63.16 157 LEU A O 1
ATOM 1207 N N . GLN A 1 158 ? -24.432 2.530 13.074 1.00 57.81 158 GLN A N 1
ATOM 1208 C CA . GLN A 1 158 ? -25.798 2.847 13.505 1.00 57.81 158 GLN A CA 1
ATOM 1209 C C . GLN A 1 158 ? -25.843 4.134 14.357 1.00 57.81 158 GLN A C 1
ATOM 1211 O O . GLN A 1 158 ? -24.919 4.419 15.125 1.00 57.81 158 GLN A O 1
ATOM 1216 N N . PRO A 1 159 ? -26.938 4.917 14.273 1.00 50.84 159 PRO A N 1
ATOM 1217 C CA . PRO A 1 159 ? -27.067 6.171 14.997 1.00 50.84 159 PRO A CA 1
ATOM 1218 C C . PRO A 1 159 ? -27.088 5.938 16.509 1.00 50.84 159 PRO A C 1
ATOM 1220 O O . PRO A 1 159 ? -27.903 5.183 17.041 1.00 50.84 159 PRO A O 1
ATOM 1223 N N . ARG A 1 160 ? -26.202 6.658 17.201 1.00 41.69 160 ARG A N 1
ATOM 1224 C CA . ARG A 1 160 ? -26.132 6.761 18.662 1.00 41.69 160 ARG A CA 1
ATOM 1225 C C . ARG A 1 160 ? -27.545 7.010 19.223 1.00 41.69 160 ARG A C 1
ATOM 1227 O O . ARG A 1 160 ? -28.187 7.970 18.786 1.00 41.69 160 ARG A O 1
ATOM 1234 N N . PRO A 1 161 ? -28.054 6.199 20.171 1.00 43.12 161 PRO A N 1
ATOM 1235 C CA . PRO A 1 161 ? -29.370 6.438 20.743 1.00 43.12 161 PRO A CA 1
ATOM 1236 C C . PRO A 1 161 ? -29.368 7.818 21.399 1.00 43.12 161 PRO A C 1
ATOM 1238 O O . PRO A 1 161 ? -28.538 8.104 22.265 1.00 43.12 161 PRO A O 1
ATOM 1241 N N . ALA A 1 162 ? -30.276 8.688 20.952 1.00 48.50 162 ALA A N 1
ATOM 1242 C CA . ALA A 1 162 ? -30.476 9.996 21.549 1.00 48.50 162 ALA A CA 1
ATOM 1243 C C . ALA A 1 162 ? -30.789 9.796 23.037 1.00 48.50 162 ALA A C 1
ATOM 1245 O O . ALA A 1 162 ? -31.855 9.287 23.395 1.00 48.50 162 ALA A O 1
ATOM 1246 N N . SER A 1 163 ? -29.848 10.168 23.906 1.00 47.59 163 SER A N 1
ATOM 1247 C CA . SER A 1 163 ? -30.062 10.199 25.344 1.00 47.59 163 SER A CA 1
ATOM 1248 C C . SER A 1 163 ? -31.163 11.219 25.621 1.00 47.59 163 SER A C 1
ATOM 1250 O O . SER A 1 163 ? -30.974 12.433 25.632 1.00 47.59 163 SER A O 1
ATOM 1252 N N . ARG A 1 164 ? -32.379 10.701 25.782 1.00 48.38 164 ARG A N 1
ATOM 1253 C CA . ARG A 1 164 ? -33.569 11.463 26.132 1.00 48.38 164 ARG A CA 1
ATOM 1254 C C . ARG A 1 164 ? -33.393 11.934 27.576 1.00 48.38 164 ARG A C 1
ATOM 1256 O O . ARG A 1 164 ? -33.798 11.248 28.510 1.00 48.38 164 ARG A O 1
ATOM 1263 N N . ALA A 1 165 ? -32.751 13.087 27.756 1.00 46.47 165 ALA A N 1
ATOM 1264 C CA . ALA A 1 165 ? -32.684 13.783 29.032 1.00 46.47 165 ALA A CA 1
ATOM 1265 C C . ALA A 1 165 ? -34.120 14.111 29.474 1.00 46.47 165 ALA A C 1
ATOM 1267 O O . ALA A 1 165 ? -34.772 15.020 28.953 1.00 46.47 165 ALA A O 1
ATOM 1268 N N . LYS A 1 166 ? -34.651 13.303 30.397 1.00 48.59 166 LYS A N 1
ATOM 1269 C CA . LYS A 1 166 ? -35.907 13.580 31.092 1.00 48.59 166 LYS A CA 1
ATOM 1270 C C . LYS A 1 166 ? -35.734 14.888 31.862 1.00 48.59 166 LYS A C 1
ATOM 1272 O O . LYS A 1 166 ? -34.910 14.969 32.767 1.00 48.59 166 LYS A O 1
ATOM 1277 N N . LYS A 1 167 ? -36.551 15.885 31.514 1.00 50.44 167 LYS A N 1
ATOM 1278 C CA . LYS A 1 167 ? -36.858 17.035 32.369 1.00 50.44 167 LYS A CA 1
ATOM 1279 C C . LYS A 1 167 ? -37.246 16.521 33.760 1.00 50.44 167 LYS A C 1
ATOM 1281 O O . LYS A 1 167 ? -38.264 15.843 33.887 1.00 50.44 167 LYS A O 1
ATOM 1286 N N . ALA A 1 168 ? -36.462 16.857 34.777 1.00 47.69 168 ALA A N 1
ATOM 1287 C CA . ALA A 1 168 ? -36.926 16.851 36.154 1.00 47.69 168 ALA A CA 1
ATOM 1288 C C . ALA A 1 168 ? -37.534 18.231 36.431 1.00 47.69 168 ALA A C 1
ATOM 1290 O O . ALA A 1 168 ? -36.832 19.238 36.434 1.00 47.69 168 ALA A O 1
ATOM 1291 N N . GLN A 1 169 ? -38.859 18.264 36.575 1.00 45.41 169 GLN A N 1
ATOM 1292 C CA . GLN A 1 169 ? -39.575 19.364 37.212 1.00 45.41 169 GLN A CA 1
ATOM 1293 C C . GLN A 1 169 ? -39.182 19.417 38.690 1.00 45.41 169 GLN A C 1
ATOM 1295 O O . GLN A 1 169 ? -39.243 18.386 39.364 1.00 45.41 169 GLN A O 1
ATOM 1300 N N . ARG A 1 170 ? -38.869 20.611 39.188 1.00 52.47 170 ARG A N 1
ATOM 1301 C CA . ARG A 1 170 ? -39.350 21.120 40.474 1.00 52.47 170 ARG A CA 1
ATOM 1302 C C . ARG A 1 170 ? -39.243 22.635 40.489 1.00 52.47 170 ARG A C 1
ATOM 1304 O O . ARG A 1 170 ? -38.217 23.137 39.986 1.00 52.47 170 ARG A O 1
#

Secondary structure (DSSP, 8-state):
-EEETTTEEE---PPPTT--SEEEE--EEEPTTS-EEEEPSSSPEEEE--TTS-EEEEEEEE-TTT--EEEEEEE---TTS-----------PPPSSHHHHHHHHHHHHHHHHHHHHHHHHHTTS-HHHHHHHHHHHHHHHHHHHHHHHHHHHHHHSPPPP---------

InterPro domains:
  IPR002044 Carbohydrate binding module family 20 [PS51166] (1-66)
  IPR013783 Immunoglobulin-like fold [G3DSA:2.60.40.10] (1-66)
  IPR013784 Carbohydrate-binding-like fold [SSF49452] (1-64)

Foldseek 3Di:
DDDDPPRDDDDDDDDDPPPDQKDWAWDFDADPVRDGPDTQPDDIDMGGHDPVAQFPDWDWDDDRHPRDIDIDTDHDPDPPDPDPDPPPDPDDDDPDPLVVLVVQLVVLVVQLVVLVVQLVVCVVDDPVSNVVSVVSNVVSVVSNVVSVVVSVVVVVPDDDPPPPPDDDDD